Protein 3CJE (pdb70)

Foldseek 3Di:
DQKDKKKWKWWDDDLKIWIWIWCPPHTDTDTDIDDDDPVPDDPVRVVNRLQQRLLVQLSVCQVVLPWQFDGKIKMKMWMKDWDADVPRIDIDTDDIDIDIDGVTPDDPVSVVVSSVRSCVNRPVNVPVVDDDDDWDWDDDPPDTHTD

B-factor: mean 23.08, std 11.66, range [10.76, 71.55]

InterPro domains:
  IPR003718 OsmC/Ohr conserved domain [PF02566] (54-154)
  IPR015946 K homology domain-like, alpha/beta [G3DSA:3.30.300.20] (1-166)
  IPR036102 OsmC/Ohr superfamily [SSF82784] (13-159)

Radius of gyration: 18.3 Å; Cα contacts (8 Å, |Δi|>4): 274; chains: 1; bounding box: 31×54×45 Å

Sequence (147 aa):
RAEVVFTCNGKAVGKRNEELDVAVKPFEEEERFALLATDEGASAPPPLALFIAGLTGCVTQIRAFAKRLKVTVTTDLDVECCRVVWDDWAKKAGPVYETGPKSFEIDIILHSPDPIEEAQQALIEAAKKGCFLEQTLGQANTIRHRLKKVGDTFIDA

Structure (mmCIF, N/CA/C/O backbone):
data_3CJE
#
_entry.id   3CJE
#
_cell.length_a   81.886
_cell.length_b   81.886
_cell.length_c   70.633
_cell.angle_alpha   90.000
_cell.angle_beta   90.000
_cell.angle_gamma   120.000
#
_symmetry.space_group_name_H-M   'P 32 2 1'
#
loop_
_entity.id
_entity.type
_entity.pdbx_description
1 polymer 'OsmC-like protein'
2 non-polymer 'PHOSPHATE ION'
3 non-polymer GLYCEROL
4 water water
#
loop_
_atom_site.group_PDB
_atom_site.id
_atom_site.type_symbol
_atom_site.label_atom_id
_atom_site.label_alt_id
_atom_site.label_comp_id
_atom_site.label_asym_id
_atom_site.label_entity_id
_atom_site.label_seq_id
_atom_site.pdbx_PDB_ins_code
_atom_site.Cartn_x
_atom_site.Cartn_y
_atom_site.Cartn_z
_atom_site.occupancy
_atom_site.B_iso_or_equiv
_atom_site.auth_seq_id
_atom_site.auth_comp_id
_atom_site.auth_asym_id
_atom_site.auth_atom_id
_atom_site.pdbx_PDB_model_num
ATOM 1 N N . ARG A 1 12 ? -9.807 85.857 -4.889 1.00 45.21 11 ARG A N 1
ATOM 2 C CA . ARG A 1 12 ? -9.289 84.901 -3.834 1.00 44.00 11 ARG A CA 1
ATOM 3 C C . ARG A 1 12 ? -7.773 85.051 -3.664 1.00 37.94 11 ARG A C 1
ATOM 4 O O . ARG A 1 12 ? -6.984 84.644 -4.553 1.00 39.71 11 ARG A O 1
ATOM 6 N N . ALA A 1 13 ? -7.354 85.681 -2.565 1.00 27.34 12 ALA A N 1
ATOM 7 C CA . ALA A 1 13 ? -5.925 85.727 -2.281 1.00 17.90 12 ALA A CA 1
ATOM 8 C C . ALA A 1 13 ? -5.592 84.453 -1.554 1.00 16.45 12 ALA A C 1
ATOM 9 O O . ALA A 1 13 ? -6.188 84.174 -0.510 1.00 17.08 12 ALA A O 1
ATOM 11 N N . GLU A 1 14 ? -4.645 83.707 -2.107 1.00 15.20 13 GLU A N 1
ATOM 12 C CA . GLU A 1 14 ? -4.318 82.371 -1.632 1.00 15.61 13 GLU A CA 1
ATOM 13 C C . GLU A 1 14 ? -2.923 82.253 -1.045 1.00 16.74 13 GLU A C 1
ATOM 14 O O . GLU A 1 14 ? -1.959 82.891 -1.505 1.00 15.64 13 GLU A O 1
ATOM 20 N N 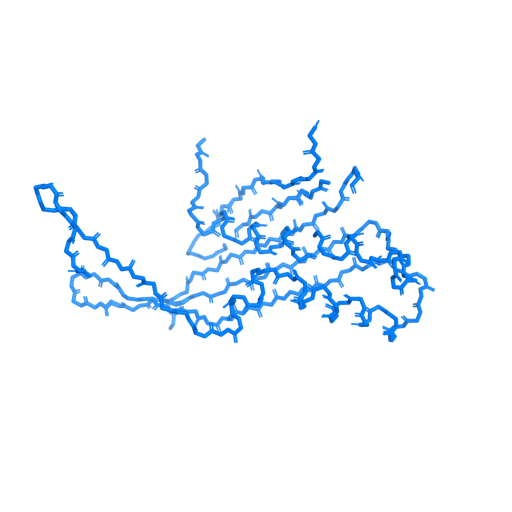. VAL A 1 15 ? -2.814 81.337 -0.089 1.00 14.35 14 VAL A N 1
ATOM 21 C CA . VAL A 1 15 ? -1.554 80.821 0.388 1.00 14.68 14 VAL A CA 1
ATOM 22 C C . VAL A 1 15 ? -1.584 79.333 0.035 1.00 15.12 14 VAL A C 1
ATOM 23 O O . VAL A 1 15 ? -2.569 78.654 0.329 1.00 15.13 14 VAL A O 1
ATOM 27 N N . VAL A 1 16 ? -0.546 78.836 -0.645 1.00 13.19 15 VAL A N 1
ATOM 28 C CA . VAL A 1 16 ? -0.525 77.459 -1.179 1.00 14.74 15 VAL A CA 1
ATOM 29 C C . VAL A 1 16 ? 0.793 76.847 -0.769 1.00 14.46 15 VAL A C 1
ATOM 30 O O . VAL A 1 16 ? 1.840 77.394 -1.047 1.00 15.02 15 VAL A O 1
ATOM 34 N N . PHE A 1 17 ? 0.715 75.704 -0.089 1.00 13.27 16 PHE A N 1
ATOM 35 C CA . PHE A 1 17 ? 1.879 74.885 0.205 1.00 14.82 16 PHE A CA 1
ATOM 36 C C . PHE A 1 17 ? 1.697 73.503 -0.394 1.00 15.58 16 PHE A C 1
ATOM 37 O O . PHE A 1 17 ? 0.585 72.968 -0.468 1.00 15.83 16 PHE A O 1
ATOM 45 N N . THR A 1 18 ? 2.822 72.937 -0.798 1.00 13.93 17 THR A N 1
ATOM 46 C CA . THR A 1 18 ? 2.880 71.544 -1.178 1.00 15.66 17 THR A CA 1
ATOM 47 C C . THR A 1 18 ? 3.945 70.794 -0.383 1.00 15.68 17 THR A C 1
ATOM 48 O O . THR A 1 18 ? 4.876 71.389 0.155 1.00 15.03 17 THR A O 1
ATOM 52 N N . CYS A 1 19 ? 3.819 69.477 -0.369 1.00 15.69 18 CYS A N 1
ATOM 53 C CA . CYS A 1 19 ? 4.819 68.624 0.271 1.00 13.30 18 CYS A CA 1
ATOM 54 C C . CYS A 1 19 ? 4.891 67.349 -0.509 1.00 17.22 18 CYS A C 1
ATOM 55 O O . CYS A 1 19 ? 3.859 66.728 -0.761 1.00 18.46 18 CYS A O 1
ATOM 58 N N . ASN A 1 20 ? 6.096 66.996 -0.921 1.00 16.92 19 ASN A N 1
ATOM 59 C CA . ASN A 1 20 ? 6.350 65.707 -1.518 1.00 15.44 19 ASN A CA 1
ATOM 60 C C . ASN A 1 20 ? 7.166 64.901 -0.536 1.00 14.81 19 ASN A C 1
ATOM 61 O O . ASN A 1 20 ? 8.294 65.251 -0.214 1.00 16.77 19 ASN A O 1
ATOM 66 N N . GLY A 1 21 ? 6.565 63.835 -0.035 1.00 14.84 20 GLY A N 1
ATOM 67 C CA . GLY A 1 21 ? 7.200 62.994 0.961 1.00 13.72 20 GLY A CA 1
ATOM 68 C C . GLY A 1 21 ? 7.670 61.689 0.371 1.00 16.15 20 GLY A C 1
ATOM 69 O O . GLY A 1 21 ? 6.941 61.054 -0.414 1.00 16.72 20 GLY A O 1
ATOM 70 N N . LYS A 1 22 ? 8.865 61.297 0.753 1.00 15.03 21 LYS A N 1
ATOM 71 C CA . LYS A 1 22 ? 9.466 60.052 0.341 1.00 16.10 21 LYS A CA 1
ATOM 72 C C . LYS A 1 22 ? 9.908 59.226 1.534 1.00 15.59 21 LYS A C 1
ATOM 73 O O . LYS A 1 22 ? 10.583 59.739 2.424 1.00 17.99 21 LYS A O 1
ATOM 77 N N . ALA A 1 23 ? 9.500 57.960 1.551 1.00 16.98 22 ALA A N 1
ATOM 78 C CA . ALA A 1 23 ? 9.861 57.038 2.630 1.00 16.82 22 ALA A CA 1
ATOM 79 C C . ALA A 1 23 ? 11.268 56.529 2.448 1.00 18.07 22 ALA A C 1
ATOM 80 O O . ALA A 1 23 ? 11.607 55.998 1.383 1.00 19.11 22 ALA A O 1
ATOM 82 N N . VAL A 1 24 ? 12.067 56.671 3.490 1.00 17.54 23 VAL A N 1
ATOM 83 C CA . VAL A 1 24 ? 13.405 56.106 3.541 1.00 18.75 23 VAL A CA 1
ATOM 84 C C . VAL A 1 24 ? 13.598 55.326 4.856 1.00 20.79 23 VAL A C 1
ATOM 85 O O . VAL A 1 24 ? 12.808 55.413 5.796 1.00 18.55 23 VAL A O 1
ATOM 89 N N . GLY A 1 25 ? 14.672 54.568 4.924 1.00 20.56 24 GLY A N 1
ATOM 90 C CA . GLY A 1 25 ? 15.004 53.906 6.191 1.00 20.75 24 GLY A CA 1
ATOM 91 C C . GLY A 1 25 ? 13.851 53.004 6.630 1.00 18.85 24 GLY A C 1
ATOM 92 O O . GLY A 1 25 ? 13.139 52.412 5.811 1.00 21.44 24 GLY A O 1
ATOM 93 N N . LYS A 1 26 ? 13.644 52.951 7.935 1.00 18.73 25 LYS A N 1
ATOM 94 C CA . LYS A 1 26 ? 12.581 52.120 8.492 1.00 18.75 25 LYS A CA 1
ATOM 95 C C . LYS A 1 26 ? 11.305 52.882 8.737 1.00 16.35 25 LYS A C 1
ATOM 96 O O . LYS A 1 26 ? 10.204 52.364 8.437 1.00 21.69 25 LYS A O 1
ATOM 110 N N . ARG A 1 28 ? 11.583 56.735 8.596 1.00 16.45 27 ARG A N 1
ATOM 111 C CA . ARG A 1 28 ? 11.913 58.118 8.314 1.00 18.06 27 ARG A CA 1
ATOM 112 C C . ARG A 1 28 ? 11.231 58.566 7.040 1.00 15.54 27 ARG A C 1
ATOM 113 O O . ARG A 1 28 ? 11.286 57.897 6.005 1.00 16.46 27 ARG A O 1
ATOM 121 N N . ASN A 1 29 ? 10.653 59.767 7.090 1.00 16.02 28 ASN A N 1
ATOM 122 C CA . ASN A 1 29 ? 10.013 60.352 5.938 1.00 16.26 28 ASN A CA 1
ATOM 123 C C . ASN A 1 29 ? 10.719 61.644 5.588 1.00 15.57 28 ASN A C 1
ATOM 124 O O . ASN A 1 29 ? 10.844 62.517 6.447 1.00 17.68 28 ASN A O 1
ATOM 129 N N A GLU A 1 30 ? 11.168 61.775 4.344 0.50 14.62 29 GLU A N 1
ATOM 130 N N B GLU A 1 30 ? 11.221 61.742 4.352 0.50 15.05 29 GLU A N 1
ATOM 131 C CA A GLU A 1 30 ? 11.851 62.984 3.918 0.50 15.56 29 GLU A CA 1
ATOM 132 C CA B GLU A 1 30 ? 11.840 62.969 3.851 0.50 16.05 29 GLU A CA 1
ATOM 133 C C A GLU A 1 30 ? 10.876 63.855 3.137 0.50 15.24 29 GLU A C 1
ATOM 134 C C B GLU A 1 30 ? 10.738 63.805 3.223 0.50 16.48 29 GLU A C 1
ATOM 135 O O A GLU A 1 30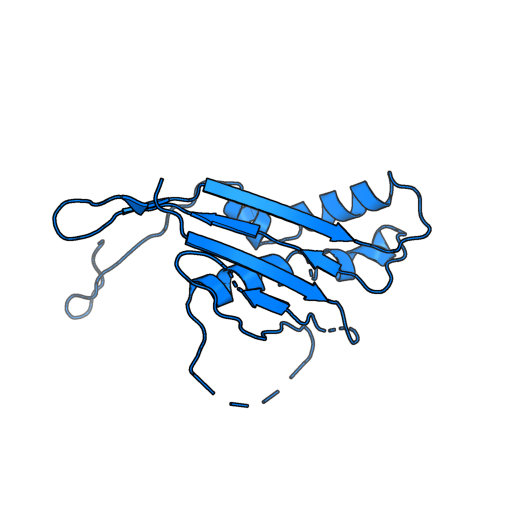 ? 10.386 63.441 2.086 0.50 16.88 29 GLU A O 1
ATOM 136 O O B GLU A 1 30 ? 9.987 63.316 2.373 0.50 17.17 29 GLU A O 1
ATOM 147 N N . LEU A 1 31 ? 10.600 65.041 3.696 1.00 15.75 30 LEU A N 1
ATOM 148 C CA . LEU A 1 31 ? 9.498 65.880 3.331 1.00 15.99 30 LEU A CA 1
ATOM 149 C C . LEU A 1 31 ? 10.015 67.135 2.635 1.00 19.14 30 LEU A C 1
ATOM 150 O O . LEU A 1 31 ? 10.554 68.001 3.287 1.00 21.29 30 LEU A O 1
ATOM 155 N N . ASP A 1 32 ? 9.816 67.204 1.324 1.00 17.47 31 ASP A N 1
ATOM 156 C CA . ASP A 1 32 ? 10.199 68.338 0.505 1.00 16.77 31 ASP A CA 1
ATOM 157 C C . ASP A 1 32 ? 9.009 69.293 0.442 1.00 16.61 31 ASP A C 1
ATOM 158 O O . ASP A 1 32 ? 8.075 69.098 -0.328 1.00 16.41 31 ASP A O 1
ATOM 163 N N . VAL A 1 33 ? 9.038 70.320 1.288 1.00 16.11 32 VAL A N 1
ATOM 164 C CA . VAL A 1 33 ? 7.948 71.293 1.388 1.00 15.15 32 VAL A CA 1
ATOM 165 C C . VAL A 1 33 ? 8.237 72.504 0.547 1.00 16.29 32 VAL A C 1
ATOM 166 O O . VAL A 1 33 ? 9.399 72.960 0.444 1.00 16.28 32 VAL A O 1
ATOM 170 N N . ALA A 1 34 ? 7.219 72.991 -0.150 1.00 15.32 33 ALA A N 1
ATOM 171 C CA . ALA A 1 34 ? 7.345 74.252 -0.853 1.00 15.08 33 ALA A CA 1
ATOM 172 C C . ALA A 1 34 ? 6.186 75.185 -0.537 1.00 16.95 33 ALA A C 1
ATOM 173 O O . ALA A 1 34 ? 5.029 74.749 -0.528 1.00 16.56 33 ALA A O 1
ATOM 191 N N . VAL A 1 36 ? 4.217 77.778 -2.483 1.00 14.53 35 VAL A N 1
ATOM 192 C CA . VAL A 1 36 ? 3.993 78.045 -3.892 1.00 15.15 35 VAL A CA 1
ATOM 193 C C . VAL A 1 36 ? 3.408 79.442 -4.080 1.00 16.32 35 VAL A C 1
ATOM 194 O O . VAL A 1 36 ? 3.828 80.187 -4.979 1.00 18.53 35 VAL A O 1
ATOM 198 N N . LYS A 1 37 ? 2.445 79.804 -3.240 1.00 16.68 36 LYS A N 1
ATOM 199 C CA . LYS A 1 37 ? 1.918 81.162 -3.173 1.00 18.44 36 LYS A CA 1
ATOM 200 C C . LYS A 1 37 ? 1.904 81.582 -1.716 1.00 17.20 36 LYS A C 1
ATOM 201 O O . LYS A 1 37 ? 1.606 80.763 -0.848 1.00 15.36 36 LYS A O 1
ATOM 207 N N . PRO A 1 38 ? 2.152 82.880 -1.428 1.00 15.45 37 PRO A N 1
ATOM 208 C CA . PRO A 1 38 ? 2.336 84.003 -2.382 1.00 16.84 37 PRO A CA 1
ATOM 209 C C . PRO A 1 38 ? 3.652 84.067 -3.177 1.00 15.90 37 PRO A C 1
ATOM 210 O O . PRO A 1 38 ? 3.723 84.758 -4.200 1.00 16.28 37 PRO A O 1
ATOM 214 N N . PHE A 1 39 ? 4.677 83.381 -2.693 1.00 16.78 38 PHE A N 1
ATOM 215 C CA . PHE A 1 39 ? 5.924 83.266 -3.467 1.00 18.26 38 PHE A CA 1
ATOM 216 C C . PHE A 1 39 ? 6.495 81.888 -3.247 1.00 18.36 38 PHE A C 1
ATOM 217 O O . PHE A 1 39 ? 6.006 81.119 -2.415 1.00 17.98 38 PHE A O 1
ATOM 225 N N A GLU A 1 40 ? 7.544 81.546 -3.991 0.50 17.91 39 GLU A N 1
ATOM 226 N N B GLU A 1 40 ? 7.487 81.563 -4.071 0.50 16.62 39 GLU A N 1
ATOM 227 C CA A GLU A 1 40 ? 8.095 80.185 -3.964 0.50 18.64 39 GLU A CA 1
ATOM 228 C CA B GLU A 1 40 ? 8.109 80.260 -4.022 0.50 16.64 39 GLU A CA 1
ATOM 229 C C A GLU A 1 40 ? 9.298 80.047 -3.022 0.50 18.17 39 GLU A C 1
ATOM 230 C C B GLU A 1 40 ? 9.272 80.249 -3.036 0.50 16.50 39 GLU A C 1
ATOM 231 O O A GLU A 1 40 ? 10.316 80.717 -3.226 0.50 17.06 39 GLU A O 1
ATOM 232 O O B GLU A 1 40 ? 10.100 81.170 -2.963 0.50 16.13 39 GLU A O 1
ATOM 243 N N A GLU A 1 41 ? 9.206 79.176 -2.014 0.60 18.17 40 GLU A N 1
ATOM 244 N N B GLU A 1 41 ? 9.331 79.151 -2.280 0.40 15.29 40 GLU A N 1
ATOM 245 C CA A GLU A 1 41 ? 10.353 78.837 -1.192 0.60 20.13 40 GLU A CA 1
ATOM 246 C CA B GLU A 1 41 ? 10.397 78.878 -1.307 0.40 17.77 40 GLU A CA 1
ATOM 247 C C A GLU A 1 41 ? 10.297 77.351 -0.951 0.60 17.85 40 GLU A C 1
ATOM 248 C C B GLU A 1 41 ? 10.302 77.427 -0.776 0.40 17.10 40 GLU A C 1
ATOM 249 O O A GLU A 1 41 ? 9.231 76.761 -1.008 0.60 17.45 40 GLU A O 1
ATOM 250 O O B GLU A 1 41 ? 9.216 76.972 -0.373 0.40 15.48 40 GLU A O 1
ATOM 261 N N . ARG A 1 42 ? 11.449 76.740 -0.717 1.00 17.61 41 ARG A N 1
ATOM 262 C CA . ARG A 1 42 ? 11.521 75.321 -0.426 1.00 19.02 41 ARG A CA 1
ATOM 263 C C . ARG A 1 42 ? 12.206 75.062 0.897 1.00 17.63 41 ARG A C 1
ATOM 264 O O . ARG A 1 42 ? 13.140 75.766 1.267 1.00 17.32 41 ARG A O 1
ATOM 272 N N . PHE A 1 43 ? 11.746 74.036 1.599 1.00 16.74 42 PHE A N 1
ATOM 273 C CA . PHE A 1 43 ? 12.274 73.629 2.892 1.00 19.05 42 PHE A CA 1
ATOM 274 C C . PHE A 1 43 ? 12.401 72.104 2.922 1.00 20.87 42 PHE A C 1
ATOM 275 O O . PHE A 1 43 ? 11.467 71.412 2.555 1.00 23.08 42 PHE A O 1
ATOM 283 N N . ALA A 1 44 ? 13.541 71.585 3.359 1.00 19.56 43 ALA A N 1
ATOM 284 C CA . ALA A 1 44 ? 13.746 70.143 3.467 1.00 20.60 43 ALA A CA 1
ATOM 285 C C . ALA A 1 44 ? 13.500 69.781 4.919 1.00 23.58 43 ALA A C 1
ATOM 286 O O . ALA A 1 44 ? 14.248 70.192 5.806 1.00 24.32 43 ALA A O 1
ATOM 288 N N A LEU A 1 45 ? 12.449 69.016 5.164 0.50 17.23 44 LEU A N 1
ATOM 289 N N B LEU A 1 45 ? 12.373 69.124 5.189 0.50 18.25 44 LEU A N 1
ATOM 290 C CA A LEU A 1 45 ? 12.112 68.598 6.513 0.50 16.90 44 LEU A CA 1
ATOM 291 C CA B LEU A 1 45 ? 12.027 68.653 6.541 0.50 18.68 44 LEU A CA 1
ATOM 292 C C A LEU A 1 45 ? 12.011 67.076 6.571 0.50 17.71 44 LEU A C 1
ATOM 293 C C B LEU A 1 45 ? 12.050 67.111 6.589 0.50 18.56 44 LEU A C 1
ATOM 294 O O A LEU A 1 45 ? 12.158 66.387 5.549 0.50 17.13 44 LEU A O 1
ATOM 295 O O B LEU A 1 45 ? 12.316 66.447 5.578 0.50 17.49 44 LEU A O 1
ATOM 304 N N . ALA A 1 46 ? 11.783 66.558 7.770 1.00 18.10 45 ALA A N 1
ATOM 305 C CA . ALA A 1 46 ? 11.739 65.118 7.945 1.00 17.34 45 ALA A CA 1
ATOM 306 C C . ALA A 1 46 ? 11.005 64.791 9.225 1.00 18.43 45 ALA A C 1
ATOM 307 O O . ALA A 1 46 ? 10.935 65.607 10.141 1.00 20.32 45 ALA A O 1
ATOM 309 N N . THR A 1 47 ? 10.449 63.604 9.258 1.00 15.91 46 THR A N 1
ATOM 310 C CA . THR A 1 47 ? 9.908 63.025 10.506 1.00 17.60 46 THR A CA 1
ATOM 311 C C . THR A 1 47 ? 10.474 61.621 10.667 1.00 18.97 46 THR A C 1
ATOM 312 O O . THR A 1 47 ? 10.936 60.998 9.701 1.00 17.37 46 THR A O 1
ATOM 316 N N . ASP A 1 48 ? 10.426 61.111 11.891 1.00 18.87 47 ASP A N 1
ATOM 317 C CA . ASP A 1 48 ? 10.890 59.753 12.162 1.00 19.87 47 ASP A CA 1
ATOM 318 C C . ASP A 1 48 ? 10.225 59.268 13.439 1.00 24.48 47 ASP A C 1
ATOM 319 O O . ASP A 1 48 ? 9.669 60.072 14.185 1.00 21.92 47 ASP A O 1
ATOM 324 N N . GLU A 1 49 ? 10.291 57.958 13.629 1.00 31.36 48 GLU A N 1
ATOM 325 C CA . GLU A 1 49 ? 9.848 57.250 14.829 1.00 40.95 48 GLU A CA 1
ATOM 326 C C . GLU A 1 49 ? 10.894 56.181 15.194 1.00 44.14 48 GLU A C 1
ATOM 327 O O . GLU A 1 49 ? 11.443 55.503 14.306 1.00 42.43 48 GLU A O 1
ATOM 333 N N . GLY A 1 50 ? 11.112 56.023 16.503 1.00 49.58 49 GLY A N 1
ATOM 334 C CA . GLY A 1 50 ? 12.200 55.192 17.095 1.00 53.14 49 GLY A CA 1
ATOM 335 C C . GLY A 1 50 ? 12.879 55.976 18.238 1.00 57.42 49 GLY A C 1
ATOM 336 O O . GLY A 1 50 ? 12.545 57.152 18.498 1.00 59.30 49 GLY A O 1
ATOM 337 N N . ALA A 1 51 ? 13.825 55.347 18.930 1.00 60.26 50 ALA A N 1
ATOM 338 C CA . ALA A 1 51 ? 14.668 56.074 19.901 1.00 59.99 50 ALA A CA 1
ATOM 339 C C . ALA A 1 51 ? 15.703 55.152 20.539 1.00 62.86 50 ALA A C 1
ATOM 340 O O . ALA A 1 51 ? 16.841 55.056 20.063 1.00 65.39 50 ALA A O 1
ATOM 342 N N . SER A 1 58 ? 18.147 79.190 8.460 1.00 44.85 57 SER A N 1
ATOM 343 C CA . SER A 1 58 ? 16.926 79.857 8.959 1.00 45.07 57 SER A CA 1
ATOM 344 C C . SER A 1 58 ? 15.732 78.890 9.080 1.00 39.38 57 SER A C 1
ATOM 345 O O . SER A 1 58 ? 15.490 78.060 8.193 1.00 39.00 57 SER A O 1
ATOM 348 N N . ALA A 1 59 ? 14.977 79.025 10.169 1.00 32.06 58 ALA A N 1
ATOM 349 C CA . ALA A 1 59 ? 13.893 78.067 10.483 1.00 26.16 58 ALA A CA 1
ATOM 350 C C . ALA A 1 59 ? 12.737 78.234 9.497 1.00 22.57 58 ALA A C 1
ATOM 351 O O . ALA A 1 59 ? 12.541 79.303 8.961 1.00 24.59 58 ALA A O 1
ATOM 353 N N . PRO A 1 60 ? 11.961 77.169 9.254 1.00 18.88 59 PRO A N 1
ATOM 354 C CA . PRO A 1 60 ? 10.874 77.312 8.277 1.00 19.53 59 PRO A CA 1
ATOM 355 C C . PRO A 1 60 ? 9.677 78.048 8.854 1.00 19.11 59 PRO A C 1
ATOM 356 O O . PRO A 1 60 ? 9.592 78.211 10.088 1.00 19.17 59 PRO A O 1
ATOM 360 N N . PRO A 1 61 ? 8.746 78.488 7.996 1.00 18.03 60 PRO A N 1
ATOM 361 C CA . PRO A 1 61 ? 7.543 79.096 8.526 1.00 17.31 60 PRO A CA 1
ATOM 362 C C . PRO A 1 61 ? 6.592 78.069 9.120 1.00 15.60 60 PRO A C 1
ATOM 363 O O . PRO A 1 61 ? 6.657 76.873 8.815 1.00 15.23 60 PRO A O 1
ATOM 367 N N . PRO A 1 62 ? 5.706 78.546 10.003 1.00 15.04 61 PRO A N 1
ATOM 368 C CA . PRO A 1 62 ? 4.793 77.617 10.667 1.00 16.78 61 PRO A CA 1
ATOM 369 C C . PRO A 1 62 ? 3.980 76.716 9.734 1.00 15.14 61 PRO A C 1
ATOM 370 O O . PRO A 1 62 ? 3.772 75.532 10.022 1.00 15.29 61 PRO A O 1
ATOM 374 N N . LEU A 1 63 ? 3.502 77.227 8.595 1.00 15.01 62 LEU A N 1
ATOM 375 C CA . LEU A 1 63 ? 2.657 76.382 7.732 1.00 14.81 62 LEU A CA 1
ATOM 376 C C . LEU A 1 63 ? 3.502 75.258 7.101 1.00 15.09 62 LEU A C 1
ATOM 377 O O . LEU A 1 63 ? 2.941 74.214 6.692 1.00 14.54 62 LEU A O 1
ATOM 382 N N . ALA A 1 64 ? 4.815 75.483 6.953 1.00 14.82 63 ALA A N 1
ATOM 383 C CA . ALA A 1 64 ? 5.705 74.403 6.442 1.00 14.34 63 ALA A CA 1
ATOM 384 C C . ALA A 1 64 ? 5.747 73.256 7.440 1.00 14.17 63 ALA A C 1
ATOM 385 O O . ALA A 1 64 ? 5.700 72.089 7.064 1.00 14.67 63 ALA A O 1
ATOM 387 N N . LEU A 1 65 ? 5.880 73.589 8.729 1.00 14.69 64 LEU A N 1
ATOM 388 C CA . LEU A 1 65 ? 5.847 72.533 9.756 1.00 14.26 64 LEU A CA 1
ATOM 389 C C . LEU A 1 65 ? 4.493 71.818 9.729 1.00 14.11 64 LEU A C 1
ATOM 390 O O . LEU A 1 65 ? 4.438 70.594 9.861 1.00 15.90 64 LEU A O 1
ATOM 395 N N . PHE A 1 66 ? 3.378 72.560 9.602 1.00 14.38 65 PHE A N 1
ATOM 396 C CA . PHE A 1 66 ? 2.048 71.944 9.545 1.00 14.71 65 PHE A CA 1
ATOM 397 C C . PHE A 1 66 ? 1.932 70.930 8.396 1.00 15.26 65 PHE A C 1
ATOM 398 O O . PHE A 1 66 ? 1.517 69.796 8.592 1.00 14.92 65 PHE A O 1
ATOM 406 N N . ILE A 1 67 ? 2.255 71.351 7.169 1.00 14.84 66 ILE A N 1
ATOM 407 C CA . ILE A 1 67 ? 2.055 70.464 6.012 1.00 14.15 66 ILE A CA 1
ATOM 408 C C . ILE A 1 67 ? 2.996 69.252 6.065 1.00 13.96 66 ILE A C 1
ATOM 409 O O . ILE A 1 67 ? 2.613 68.152 5.693 1.00 15.59 66 ILE A O 1
ATOM 414 N N . ALA A 1 68 ? 4.224 69.460 6.564 1.00 14.32 67 ALA A N 1
ATOM 415 C CA . ALA A 1 68 ? 5.169 68.354 6.787 1.00 14.75 67 ALA A CA 1
ATOM 416 C C . ALA A 1 68 ? 4.593 67.370 7.818 1.00 16.31 67 ALA A C 1
ATOM 417 O O . ALA A 1 68 ? 4.657 66.166 7.629 1.00 16.45 67 ALA A O 1
ATOM 419 N N . GLY A 1 69 ? 4.030 67.888 8.896 1.00 15.99 68 GLY A N 1
ATOM 420 C CA . GLY A 1 69 ? 3.386 67.064 9.912 1.00 16.28 68 GLY A CA 1
ATOM 421 C C . GLY A 1 69 ? 2.267 66.231 9.356 1.00 14.69 68 GLY A C 1
ATOM 422 O O . GLY A 1 69 ? 2.154 65.044 9.608 1.00 15.67 68 GLY A O 1
ATOM 423 N N . LEU A 1 70 ? 1.399 66.862 8.568 1.00 15.80 69 LEU A N 1
ATOM 424 C CA . LEU A 1 70 ? 0.249 66.153 7.983 1.00 15.05 69 LEU A CA 1
ATOM 425 C C . LEU A 1 70 ? 0.736 65.061 7.058 1.00 15.72 69 LEU A C 1
ATOM 426 O O . LEU A 1 70 ? 0.297 63.936 7.163 1.00 14.61 69 LEU A O 1
ATOM 431 N N . THR A 1 71 ? 1.684 65.393 6.172 1.00 15.98 70 THR A N 1
ATOM 432 C CA . THR A 1 71 ? 2.199 64.424 5.187 1.00 15.21 70 THR A CA 1
ATOM 433 C C . THR A 1 71 ? 2.894 63.267 5.918 1.00 14.18 70 THR A C 1
ATOM 434 O O . THR A 1 71 ? 2.677 62.084 5.602 1.00 16.11 70 THR A O 1
ATOM 438 N N . GLY A 1 72 ? 3.733 63.596 6.895 1.00 14.99 71 GLY A N 1
ATOM 439 C CA . GLY A 1 72 ? 4.448 62.607 7.684 1.00 16.59 71 GLY A CA 1
ATOM 440 C C . GLY A 1 72 ? 3.525 61.707 8.487 1.00 17.12 71 GLY A C 1
ATOM 441 O O . GLY A 1 72 ? 3.781 60.521 8.612 1.00 16.33 71 GLY A O 1
ATOM 442 N N . CYS A 1 73 ? 2.443 62.278 9.001 1.00 16.63 72 CYS A N 1
ATOM 443 C CA . CYS A 1 73 ? 1.449 61.512 9.800 1.00 17.24 72 CYS A CA 1
ATOM 444 C C . CYS A 1 73 ? 0.787 60.447 8.906 1.00 16.18 72 CYS A C 1
ATOM 445 O O . CYS A 1 73 ? 0.759 59.256 9.233 1.00 17.39 72 CYS A O 1
ATOM 448 N N . VAL A 1 74 ? 0.337 60.863 7.729 1.00 16.11 73 VAL A N 1
ATOM 449 C CA . VAL A 1 74 ? -0.297 59.961 6.769 1.00 15.88 73 VAL A CA 1
ATOM 450 C C . VAL A 1 74 ? 0.663 58.848 6.383 1.00 14.72 73 VAL A C 1
ATOM 451 O O . VAL A 1 74 ? 0.341 57.662 6.412 1.00 16.41 73 VAL A O 1
ATOM 463 N N . THR A 1 76 ? 3.350 57.763 7.962 1.00 14.75 75 THR A N 1
ATOM 464 C CA . THR A 1 76 ? 3.630 56.904 9.090 1.00 15.65 75 THR A CA 1
ATOM 465 C C . THR A 1 76 ? 2.552 55.833 9.257 1.00 14.64 75 THR A C 1
ATOM 466 O O . THR A 1 76 ? 2.865 54.657 9.461 1.00 17.23 75 THR A O 1
ATOM 470 N N . GLN A 1 77 ? 1.275 56.211 9.143 1.00 15.62 76 GLN A N 1
ATOM 471 C CA . GLN A 1 77 ? 0.198 55.227 9.309 1.00 15.05 76 GLN A CA 1
ATOM 472 C C . GLN A 1 77 ? 0.210 54.196 8.175 1.00 13.79 76 GLN A C 1
ATOM 473 O O . GLN A 1 77 ? -0.011 53.008 8.402 1.00 15.55 76 GLN A O 1
ATOM 479 N N . ILE A 1 78 ? 0.430 54.651 6.931 1.00 14.61 77 ILE A N 1
ATOM 480 C CA . ILE A 1 78 ? 0.565 53.725 5.811 1.00 15.34 77 ILE A CA 1
ATOM 481 C C . ILE A 1 78 ? 1.646 52.685 6.077 1.00 15.25 77 ILE A C 1
ATOM 482 O O . ILE A 1 78 ? 1.446 51.465 5.921 1.00 16.01 77 ILE A O 1
ATOM 487 N N . ARG A 1 79 ? 2.813 53.159 6.514 1.00 15.24 78 ARG A N 1
ATOM 488 C CA . ARG A 1 79 ? 3.941 52.287 6.779 1.00 15.83 78 ARG A CA 1
ATOM 489 C C . ARG A 1 79 ? 3.709 51.362 7.967 1.00 17.72 78 ARG A C 1
ATOM 490 O O . ARG A 1 79 ? 4.087 50.195 7.897 1.00 18.47 78 ARG A O 1
ATOM 498 N N . ALA A 1 80 ? 3.066 51.863 9.015 1.00 15.53 79 ALA A N 1
ATOM 499 C CA . ALA A 1 80 ? 2.770 51.081 10.215 1.00 15.12 79 ALA A CA 1
ATOM 500 C C . ALA A 1 80 ? 1.716 50.000 9.952 1.00 17.01 79 ALA A C 1
ATOM 501 O O . ALA A 1 80 ? 1.749 48.929 10.547 1.00 15.88 79 ALA A O 1
ATOM 503 N N . PHE A 1 81 ? 0.776 50.283 9.069 1.00 13.32 80 PHE A N 1
ATOM 504 C CA . PHE A 1 81 ? -0.372 49.383 8.877 1.00 13.83 80 PHE A CA 1
ATOM 505 C C . PHE A 1 81 ? -0.216 48.428 7.680 1.00 13.73 80 PHE A C 1
ATOM 506 O O . PHE A 1 81 ? -0.952 47.450 7.586 1.00 15.30 80 PHE A O 1
ATOM 514 N N . ALA A 1 82 ? 0.727 48.695 6.786 1.00 15.22 81 ALA A N 1
ATOM 515 C CA . ALA A 1 82 ? 0.770 47.953 5.509 1.00 15.60 81 ALA A CA 1
ATOM 516 C C . ALA A 1 82 ? 0.837 46.456 5.680 1.00 16.12 81 ALA A C 1
ATOM 517 O O . ALA A 1 82 ? 0.005 45.697 5.164 1.00 16.68 81 ALA A O 1
ATOM 519 N N . LYS A 1 83 ? 1.809 45.965 6.427 1.00 16.20 82 LYS A N 1
ATOM 520 C CA . LYS A 1 83 ? 1.931 44.512 6.557 1.00 18.36 82 LYS A CA 1
ATOM 521 C C . LYS A 1 83 ? 0.746 43.887 7.295 1.00 16.35 82 LYS A C 1
ATOM 522 O O . LYS A 1 83 ? 0.266 42.807 6.903 1.00 17.49 82 LYS A O 1
ATOM 528 N N . ARG A 1 84 ? 0.282 44.565 8.334 1.00 16.76 83 ARG A N 1
ATOM 529 C CA . ARG A 1 84 ? -0.885 44.113 9.085 1.00 17.68 83 ARG A CA 1
ATOM 530 C C . ARG A 1 84 ? -2.095 43.913 8.172 1.00 18.51 83 ARG A C 1
ATOM 531 O O . ARG A 1 84 ? -2.893 43.018 8.367 1.00 18.78 83 ARG A O 1
ATOM 539 N N . LEU A 1 85 ? -2.230 44.783 7.177 1.00 16.65 84 LEU A N 1
ATOM 540 C CA . LEU A 1 85 ? -3.348 44.727 6.217 1.00 15.78 84 LEU A CA 1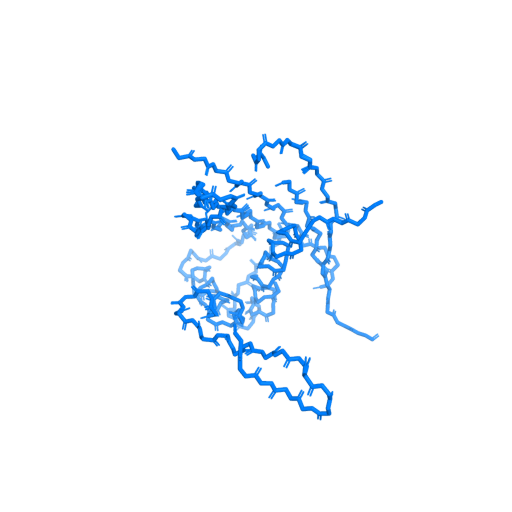
ATOM 541 C C . LEU A 1 85 ? -2.977 44.039 4.870 1.00 17.21 84 LEU A C 1
ATOM 542 O O . LEU A 1 85 ? -3.713 44.149 3.863 1.00 17.97 84 LEU A O 1
ATOM 547 N N . LYS A 1 86 ? -1.853 43.323 4.878 1.00 16.28 85 LYS A N 1
ATOM 548 C CA . LYS A 1 86 ? -1.430 42.442 3.802 1.00 18.17 85 LYS A CA 1
ATOM 549 C C . LYS A 1 86 ? -1.089 43.166 2.509 1.00 20.06 85 LYS A C 1
ATOM 550 O O . LYS A 1 86 ? -1.253 42.608 1.409 1.00 20.28 85 LYS A O 1
ATOM 556 N N . VAL A 1 87 ? -0.573 44.386 2.627 1.00 15.60 86 VAL A N 1
ATOM 557 C CA . VAL A 1 87 ? -0.170 45.172 1.482 1.00 14.94 86 VAL A CA 1
ATOM 558 C C . VAL A 1 87 ? 1.339 45.371 1.492 1.00 17.94 86 VAL A C 1
ATOM 559 O O . VAL A 1 87 ? 1.913 45.7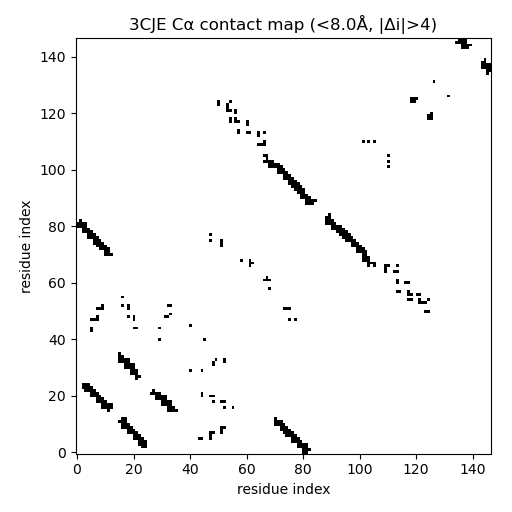82 2.501 1.00 18.48 86 VAL A O 1
ATOM 563 N N . THR A 1 88 ? 1.966 45.066 0.364 1.00 14.22 87 THR A N 1
ATOM 564 C CA . THR A 1 88 ? 3.368 45.392 0.124 1.00 13.77 87 THR A CA 1
ATOM 565 C C . THR A 1 88 ? 3.463 46.762 -0.510 1.00 16.92 87 THR A C 1
ATOM 566 O O . THR A 1 88 ? 2.849 47.045 -1.552 1.00 16.15 87 THR A O 1
ATOM 570 N N . VAL A 1 89 ? 4.234 47.623 0.134 1.00 17.20 88 VAL A N 1
ATOM 571 C CA . VAL A 1 89 ? 4.471 49.020 -0.304 1.00 16.63 88 VAL A CA 1
ATOM 572 C C . VAL A 1 89 ? 5.955 49.181 -0.533 1.00 19.19 88 VAL A C 1
ATOM 573 O O . VAL A 1 89 ? 6.755 48.742 0.294 1.00 20.01 88 VAL A O 1
ATOM 577 N N A THR A 1 90 ? 6.328 49.802 -1.650 0.50 18.67 89 THR A N 1
ATOM 578 N N B THR A 1 90 ? 6.345 49.771 -1.657 0.50 19.85 89 THR A N 1
ATOM 579 C CA A THR A 1 90 ? 7.740 50.033 -1.986 0.50 18.22 89 THR A CA 1
ATOM 580 C CA B THR A 1 90 ? 7.764 50.055 -1.887 0.50 20.93 89 THR A CA 1
ATOM 581 C C A THR A 1 90 ? 7.910 51.504 -2.356 0.50 18.35 89 THR A C 1
ATOM 582 C C B THR A 1 90 ? 7.937 51.483 -2.371 0.50 19.73 89 THR A C 1
ATOM 583 O O A THR A 1 90 ? 7.078 52.053 -3.060 0.50 17.20 89 THR A O 1
ATOM 584 O O B THR A 1 90 ? 7.151 51.973 -3.169 0.50 18.34 89 THR A O 1
ATOM 591 N N . ASP A 1 91 ? 8.961 52.149 -1.854 1.00 18.75 90 ASP A N 1
ATOM 592 C CA . ASP A 1 91 ? 9.288 53.510 -2.279 1.00 20.54 90 ASP A CA 1
ATOM 593 C C . ASP A 1 91 ? 8.059 54.436 -2.186 1.00 17.32 90 ASP A C 1
ATOM 594 O O . ASP A 1 91 ? 7.704 55.171 -3.133 1.00 20.53 90 ASP A O 1
ATOM 599 N N . LEU A 1 92 ? 7.400 54.362 -1.049 1.00 16.80 91 LEU A N 1
ATOM 600 C CA . LEU A 1 92 ? 6.226 55.173 -0.803 1.00 14.70 91 LEU A CA 1
ATOM 601 C C . LEU A 1 92 ? 6.497 56.652 -1.096 1.00 15.19 91 LEU A C 1
ATOM 602 O O . LEU A 1 92 ? 7.519 57.211 -0.646 1.00 17.28 91 LEU A O 1
ATOM 607 N N . ASP A 1 93 ? 5.581 57.266 -1.834 1.00 15.22 92 ASP A N 1
ATOM 608 C CA . ASP A 1 93 ? 5.608 58.704 -2.088 1.00 14.57 92 ASP A CA 1
ATOM 609 C C . ASP A 1 93 ? 4.206 59.248 -1.862 1.00 17.87 92 ASP A C 1
ATOM 610 O O . ASP A 1 93 ? 3.220 58.678 -2.348 1.00 17.45 92 ASP A O 1
ATOM 615 N N . VAL A 1 94 ? 4.130 60.335 -1.093 1.00 16.03 93 VAL A N 1
ATOM 616 C CA . VAL A 1 94 ? 2.884 61.018 -0.806 1.00 15.06 93 VAL A CA 1
ATOM 617 C C . VAL A 1 94 ? 3.028 62.476 -1.135 1.00 20.80 93 VAL A C 1
ATOM 618 O O . VAL A 1 94 ? 3.981 63.112 -0.667 1.00 19.53 93 VAL A O 1
ATOM 622 N N . GLU A 1 95 ? 2.097 62.994 -1.931 1.00 15.89 94 GLU A N 1
ATOM 623 C CA . GLU A 1 95 ? 2.116 64.400 -2.371 1.00 19.79 94 GLU A CA 1
ATOM 624 C C . GLU A 1 95 ? 0.906 65.076 -1.742 1.00 20.84 94 GLU A C 1
ATOM 625 O O . GLU A 1 95 ? -0.211 64.587 -1.857 1.00 21.83 94 GLU A O 1
ATOM 631 N N A CYS A 1 96 ? 1.115 66.197 -1.069 0.70 15.34 95 CYS A N 1
ATOM 632 N N B CYS A 1 96 ? 1.148 66.169 -1.028 0.30 19.09 95 CYS A N 1
ATOM 633 C CA A CYS A 1 96 ? 0.045 66.905 -0.367 0.70 13.31 95 CYS A CA 1
ATOM 634 C CA B CYS A 1 96 ? 0.087 66.943 -0.397 0.30 18.68 95 CYS A CA 1
ATOM 635 C C A CYS A 1 96 ? 0.051 68.373 -0.809 0.70 15.17 95 CYS A C 1
ATOM 636 C C B CYS A 1 96 ? 0.057 68.349 -1.000 0.30 17.18 95 CYS A C 1
ATOM 637 O O A CYS A 1 96 ? 1.130 68.994 -0.909 0.70 15.58 95 CYS A O 1
ATOM 638 O O B CYS A 1 96 ? 1.090 68.896 -1.421 0.30 15.87 95 CYS A O 1
ATOM 643 N N . ARG A 1 97 ? -1.140 68.911 -1.084 1.00 14.71 96 ARG A N 1
ATOM 644 C CA . ARG A 1 97 ? -1.306 70.307 -1.448 1.00 14.60 96 ARG A CA 1
ATOM 645 C C . ARG A 1 97 ? -2.392 70.889 -0.583 1.00 15.29 96 ARG A C 1
ATOM 646 O O . ARG A 1 97 ? -3.497 70.316 -0.467 1.00 14.77 96 ARG A O 1
ATOM 654 N N . VAL A 1 98 ? -2.082 71.987 0.088 1.00 13.10 97 VAL A N 1
ATOM 655 C CA . VAL A 1 98 ? -3.040 72.668 0.937 1.00 14.06 97 VAL A CA 1
ATOM 656 C C . VAL A 1 98 ? -3.145 74.137 0.487 1.00 15.08 97 VAL A C 1
ATOM 657 O O . VAL A 1 98 ? -2.134 74.796 0.261 1.00 14.27 97 VAL A O 1
ATOM 661 N N . VAL A 1 99 ? -4.369 74.626 0.374 1.00 13.69 98 VAL A N 1
ATOM 662 C CA . VAL A 1 99 ? -4.684 75.975 -0.050 1.00 13.43 98 VAL A CA 1
ATOM 663 C C . VAL A 1 99 ? -5.515 76.636 1.045 1.00 15.26 98 VAL A C 1
ATOM 664 O O . VAL A 1 99 ? -6.513 76.082 1.502 1.00 13.94 98 VAL A O 1
ATOM 668 N N . TRP A 1 100 ? -5.090 77.839 1.435 1.00 13.92 99 TRP A N 1
ATOM 669 C CA . TRP A 1 100 ? -5.839 78.714 2.303 1.00 12.91 99 TRP A CA 1
ATOM 670 C C . TRP A 1 100 ? -6.106 80.025 1.588 1.00 14.97 99 TRP A C 1
ATOM 671 O O . TRP A 1 100 ? -5.459 80.345 0.611 1.00 15.90 99 TRP A O 1
ATOM 682 N N A ASP A 1 101 ? -7.004 80.816 2.140 0.50 15.51 100 ASP A N 1
ATOM 683 N N B ASP A 1 101 ? -7.105 80.761 2.081 0.50 16.74 100 ASP A N 1
ATOM 684 C CA A ASP A 1 101 ? -7.167 82.162 1.629 0.50 15.82 100 ASP A CA 1
ATOM 685 C CA B ASP A 1 101 ? -7.400 82.129 1.620 0.50 17.90 100 ASP A CA 1
ATOM 686 C C A ASP A 1 101 ? -7.316 83.160 2.743 0.50 14.69 100 ASP A C 1
ATOM 687 C C B ASP A 1 101 ? -7.216 83.132 2.762 0.50 16.94 100 ASP A C 1
ATOM 688 O O A ASP A 1 101 ? -7.635 82.815 3.888 0.50 12.79 100 ASP A O 1
ATOM 689 O O B ASP A 1 101 ? -7.183 82.742 3.951 0.50 16.15 100 ASP A O 1
ATOM 698 N N . TRP A 1 102 ? -7.036 84.407 2.390 1.00 14.86 101 TRP A N 1
ATOM 699 C CA . TRP A 1 102 ? -7.171 85.508 3.324 1.00 13.78 101 TRP A CA 1
ATOM 700 C C . TRP A 1 102 ? -8.021 86.626 2.748 1.00 14.39 101 TRP A C 1
ATOM 701 O O . TRP A 1 102 ? -8.167 86.757 1.514 1.00 12.79 101 TRP A O 1
ATOM 712 N N . ALA A 1 103 ? -8.516 87.476 3.645 1.00 16.33 102 ALA A N 1
ATOM 713 C CA . ALA A 1 103 ? -9.225 88.682 3.278 1.00 17.17 102 ALA A CA 1
ATOM 714 C C . ALA A 1 103 ? -8.903 89.763 4.299 1.00 15.40 102 ALA A C 1
ATOM 715 O O . ALA A 1 103 ? -8.717 89.492 5.478 1.00 15.26 102 ALA A O 1
ATOM 717 N N A LYS A 1 104 ? -8.884 91.005 3.817 0.50 16.77 103 LYS A N 1
ATOM 718 N N B LYS A 1 104 ? -8.759 91.008 3.850 0.50 17.44 103 LYS A N 1
ATOM 719 C CA A LYS A 1 104 ? -8.678 92.172 4.667 0.50 16.13 103 LYS A CA 1
ATOM 720 C CA B LYS A 1 104 ? -8.446 92.076 4.805 0.50 17.78 103 LYS A CA 1
ATOM 721 C C A LYS A 1 104 ? -9.785 92.220 5.708 0.50 16.49 103 LYS A C 1
ATOM 722 C C B LYS A 1 104 ? -9.687 92.304 5.661 0.50 17.14 103 LYS A C 1
ATOM 723 O O A LYS A 1 104 ? -10.933 91.868 5.414 0.50 19.09 103 LYS A O 1
ATOM 724 O O B LYS A 1 104 ? -10.810 92.154 5.185 0.50 19.24 103 LYS A O 1
ATOM 735 N N . ALA A 1 105 ? -9.439 92.635 6.928 1.00 16.85 104 ALA A N 1
ATOM 736 C CA . ALA A 1 105 ? -10.436 92.828 7.982 1.00 20.77 104 ALA A CA 1
ATOM 737 C C . ALA A 1 105 ? -9.991 94.055 8.747 1.00 20.22 104 ALA A C 1
ATOM 738 O O . ALA A 1 105 ? -9.254 93.943 9.729 1.00 20.10 104 ALA A O 1
ATOM 740 N N . GLY A 1 106 ? -10.362 95.229 8.242 1.00 23.49 105 GLY A N 1
ATOM 741 C CA . GLY A 1 106 ? -9.905 96.478 8.833 1.00 22.88 105 GLY A CA 1
ATOM 742 C C . GLY A 1 106 ? -8.401 96.587 8.752 1.00 20.73 105 GLY A C 1
ATOM 743 O O . GLY A 1 106 ? -7.828 96.486 7.670 1.00 22.42 105 GLY A O 1
ATOM 744 N N . PRO A 1 107 ? -7.723 96.745 9.917 1.00 17.33 106 PRO A N 1
ATOM 745 C CA . PRO A 1 107 ? -6.263 96.910 9.873 1.00 17.83 106 PRO A CA 1
ATOM 746 C C . PRO A 1 107 ? -5.453 95.614 9.734 1.00 16.19 106 PRO A C 1
ATOM 747 O O . PRO A 1 107 ? -4.222 95.661 9.589 1.00 15.93 106 PRO A O 1
ATOM 751 N N . VAL A 1 108 ? -6.125 94.463 9.798 1.00 14.26 107 VAL A N 1
ATOM 752 C CA . VAL A 1 108 ? -5.449 93.182 9.749 1.00 14.33 107 VAL A CA 1
ATOM 753 C C . VAL A 1 108 ? -6.158 92.286 8.715 1.00 14.39 107 VAL A C 1
ATOM 754 O O . VAL A 1 108 ? -6.899 92.800 7.842 1.00 15.91 107 VAL A O 1
ATOM 758 N N . TYR A 1 109 ? -5.906 90.981 8.761 1.00 13.04 108 TYR A N 1
ATOM 759 C CA . TYR A 1 109 ? -6.565 90.037 7.853 1.00 12.73 108 TYR A CA 1
ATOM 760 C C . TYR A 1 109 ? -7.150 88.881 8.629 1.00 14.03 108 TYR A C 1
ATOM 761 O O . TYR A 1 109 ? -6.744 88.606 9.750 1.00 14.01 108 TYR A O 1
ATOM 770 N N . GLU A 1 110 ? -8.088 88.208 8.003 1.00 14.78 109 GLU A N 1
ATOM 771 C CA . GLU A 1 110 ? -8.664 86.965 8.498 1.00 15.86 109 GLU A CA 1
ATOM 772 C C . GLU A 1 110 ? -8.487 85.874 7.444 1.00 16.69 109 GLU A C 1
ATOM 773 O O . GLU A 1 110 ? -8.330 86.148 6.247 1.00 15.48 109 GLU A O 1
ATOM 779 N N . THR A 1 111 ? -8.446 84.630 7.892 1.00 13.98 110 THR A N 1
ATOM 780 C CA . THR A 1 111 ? -8.033 83.537 7.029 1.00 13.56 110 THR A CA 1
ATOM 781 C C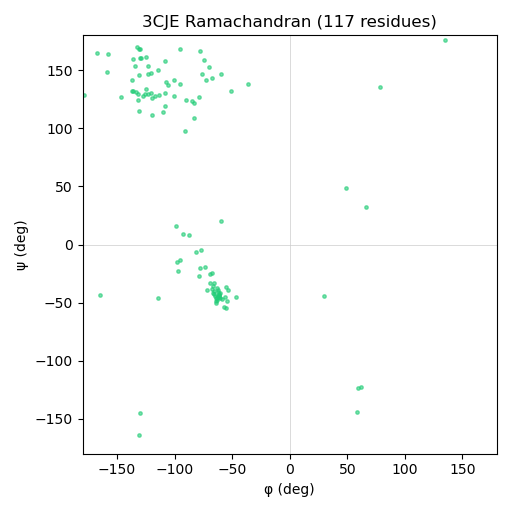 . THR A 1 111 ? -9.031 82.391 7.114 1.00 14.16 110 THR A C 1
ATOM 782 O O . THR A 1 111 ? -9.912 82.327 8.019 1.00 14.53 110 THR A O 1
ATOM 786 N N . GLY A 1 112 ? -8.883 81.446 6.181 1.00 16.01 111 GLY A N 1
ATOM 787 C CA . GLY A 1 112 ? -9.565 80.177 6.297 1.00 17.62 111 GLY A CA 1
ATOM 788 C C . GLY A 1 112 ? -9.017 79.170 5.319 1.00 16.97 111 GLY A C 1
ATOM 789 O O . GLY A 1 112 ? -8.318 79.553 4.357 1.00 15.41 111 GLY A O 1
ATOM 790 N N . PRO A 1 113 ? -9.340 77.884 5.537 1.00 14.36 112 PRO A N 1
ATOM 791 C CA . PRO A 1 113 ? -8.923 76.838 4.650 1.00 13.53 112 PRO A CA 1
ATOM 792 C C . PRO A 1 113 ? -9.751 76.825 3.381 1.00 14.38 112 PRO A C 1
ATOM 793 O O . PRO A 1 113 ? -10.943 77.139 3.433 1.00 16.26 112 PRO A O 1
ATOM 797 N N . LYS A 1 114 ? -9.139 76.454 2.260 1.00 14.84 113 LYS A N 1
ATOM 798 C CA . LYS A 1 114 ? -9.832 76.292 0.989 1.00 18.26 113 LYS A CA 1
ATOM 799 C C . LYS A 1 114 ? -9.847 74.853 0.481 1.00 18.72 113 LYS A C 1
ATOM 800 O O . LYS A 1 114 ? -10.913 74.355 0.056 1.00 17.78 113 LYS A O 1
ATOM 806 N N . SER A 1 115 ? -8.703 74.173 0.521 1.00 14.93 114 SER A N 1
ATOM 807 C CA . SER A 1 115 ? -8.646 72.802 -0.022 1.00 16.63 114 SER A CA 1
ATOM 808 C C . SER A 1 115 ? -7.492 72.002 0.534 1.00 16.84 114 SER A C 1
ATOM 809 O O . SER A 1 115 ? -6.441 72.546 0.850 1.00 15.31 114 SER A O 1
ATOM 812 N N . PHE A 1 116 ? -7.725 70.704 0.631 1.00 14.98 115 PHE A N 1
ATOM 813 C CA . PHE A 1 116 ? -6.727 69.727 1.019 1.00 15.15 115 PHE A CA 1
ATOM 814 C C . PHE A 1 116 ? -6.730 68.551 0.040 1.00 16.03 115 PHE A C 1
ATOM 815 O O . PHE A 1 116 ? -7.778 67.977 -0.197 1.00 15.46 115 PHE A O 1
ATOM 823 N N . GLU A 1 117 ? -5.556 68.183 -0.479 1.00 14.97 116 GLU A N 1
ATOM 824 C CA . GLU A 1 117 ? -5.432 67.090 -1.447 1.00 16.42 116 GLU A CA 1
ATOM 825 C C . GLU A 1 117 ? -4.243 66.255 -1.058 1.00 17.28 116 GLU A C 1
ATOM 826 O O . GLU A 1 117 ? -3.159 66.818 -0.767 1.00 17.09 116 GLU A O 1
ATOM 832 N N . ILE A 1 118 ? -4.421 64.940 -1.016 1.00 15.10 117 ILE A N 1
ATOM 833 C CA . ILE A 1 118 ? -3.337 63.985 -0.694 1.00 14.82 117 ILE A CA 1
ATOM 834 C C . ILE A 1 118 ? -3.352 62.874 -1.761 1.00 17.84 117 ILE A C 1
ATOM 835 O O . ILE A 1 118 ? -4.338 62.175 -1.896 1.00 17.91 117 ILE A O 1
ATOM 840 N N . ASP A 1 119 ? -2.276 62.801 -2.540 1.00 15.59 118 ASP A N 1
ATOM 841 C CA . ASP A 1 119 ? -2.107 61.780 -3.604 1.00 15.91 118 ASP A CA 1
ATOM 842 C C . ASP A 1 119 ? -1.048 60.789 -3.144 1.00 17.96 118 ASP A C 1
ATOM 843 O O . ASP A 1 119 ? 0.055 61.169 -2.751 1.00 18.23 118 ASP A O 1
ATOM 848 N N . ILE A 1 120 ? -1.373 59.511 -3.242 1.00 15.45 119 ILE A N 1
ATOM 849 C CA . ILE A 1 120 ? -0.573 58.475 -2.639 1.00 14.92 119 ILE A CA 1
ATOM 850 C C . ILE A 1 120 ? -0.081 57.517 -3.727 1.00 15.98 119 ILE A C 1
ATOM 851 O O . ILE A 1 120 ? -0.875 57.044 -4.556 1.00 16.74 119 ILE A O 1
ATOM 856 N N . ILE A 1 121 ? 1.225 57.241 -3.714 1.00 14.65 120 ILE A N 1
ATOM 857 C CA . ILE A 1 121 ? 1.873 56.303 -4.641 1.00 16.25 120 ILE A CA 1
ATOM 858 C C . ILE A 1 121 ? 2.517 55.176 -3.847 1.00 16.38 120 ILE A C 1
ATOM 859 O O . ILE A 1 121 ? 3.503 55.384 -3.098 1.00 16.08 120 ILE A O 1
ATOM 864 N N . LEU A 1 122 ? 1.937 53.985 -3.993 1.00 15.98 121 LEU A N 1
ATOM 865 C CA . LEU A 1 122 ? 2.367 52.823 -3.204 1.00 16.29 121 LEU A CA 1
ATOM 866 C C . LEU A 1 122 ? 3.349 51.873 -3.874 1.00 17.73 121 LEU A C 1
ATOM 867 O O . LEU A 1 122 ? 4.002 51.063 -3.161 1.00 17.26 121 LEU A O 1
ATOM 872 N N . HIS A 1 123 ? 3.397 51.874 -5.211 1.00 16.94 122 HIS A N 1
ATOM 873 C CA . HIS A 1 123 ? 4.196 50.897 -5.968 1.00 16.26 122 HIS A CA 1
ATOM 874 C C . HIS A 1 123 ? 3.920 49.484 -5.458 1.00 17.80 122 HIS A C 1
ATOM 875 O O . HIS A 1 123 ? 4.838 48.715 -5.196 1.00 18.55 122 HIS A O 1
ATOM 882 N N . SER A 1 124 ? 2.646 49.141 -5.319 1.00 15.32 123 SER A N 1
ATOM 883 C CA . SER A 1 124 ? 2.243 47.904 -4.687 1.00 15.29 123 SER A CA 1
ATOM 884 C C . SER A 1 124 ? 1.872 46.847 -5.712 1.00 14.83 123 SER A C 1
ATOM 885 O O . SER A 1 124 ? 1.236 47.168 -6.705 1.00 17.77 123 SER A O 1
ATOM 888 N N . PRO A 1 125 ? 2.221 45.577 -5.462 1.00 14.43 124 PRO A N 1
ATOM 889 C CA . PRO A 1 125 ? 1.805 44.490 -6.337 1.00 15.66 124 PRO A CA 1
ATOM 890 C C . PRO A 1 125 ? 0.437 43.879 -5.994 1.00 16.25 124 PRO A C 1
ATOM 891 O O . PRO A 1 125 ? 0.086 42.823 -6.539 1.00 19.76 124 PRO A O 1
ATOM 895 N N . ASP A 1 126 ? -0.283 44.497 -5.058 1.00 15.70 125 ASP A N 1
ATOM 896 C CA . ASP A 1 126 ? -1.520 43.961 -4.506 1.00 14.65 125 ASP A CA 1
ATOM 897 C C . ASP A 1 126 ? -2.783 44.502 -5.181 1.00 14.82 125 ASP A C 1
ATOM 898 O O . ASP A 1 126 ? -2.710 45.489 -5.924 1.00 13.78 125 ASP A O 1
ATOM 903 N N . PRO A 1 127 ? -3.951 43.885 -4.907 1.00 13.76 126 PRO A N 1
ATOM 904 C CA . PRO A 1 127 ? -5.191 44.395 -5.468 1.00 14.74 126 PRO A CA 1
ATOM 905 C C . PRO A 1 127 ? -5.462 45.823 -5.047 1.00 15.18 126 PRO A C 1
ATOM 906 O O . PRO A 1 127 ? -5.133 46.238 -3.922 1.00 16.10 126 PRO A O 1
ATOM 910 N N . ILE A 1 128 ? -6.081 46.561 -5.952 1.00 15.40 127 ILE A N 1
ATOM 911 C CA . ILE A 1 128 ? -6.432 47.964 -5.669 1.00 16.08 127 ILE A CA 1
ATOM 912 C C . ILE A 1 128 ? -7.307 48.061 -4.400 1.00 15.03 127 ILE A C 1
ATOM 913 O O . ILE A 1 128 ? -7.108 48.960 -3.599 1.00 15.59 127 ILE A O 1
ATOM 918 N N A GLU A 1 129 ? -8.236 47.117 -4.236 0.50 16.20 128 GLU A N 1
ATOM 919 N N B GLU A 1 129 ? -8.248 47.156 -4.205 0.50 16.18 128 GLU A N 1
ATOM 920 C CA A GLU A 1 129 ? -9.145 47.063 -3.056 0.50 18.35 128 GLU A CA 1
ATOM 921 C CA B GLU A 1 129 ? -9.131 47.308 -3.039 0.50 17.94 128 GLU A CA 1
ATOM 922 C C A GLU A 1 129 ? -8.365 46.980 -1.732 0.50 17.72 128 GLU A C 1
ATOM 923 C C B GLU A 1 129 ? -8.324 47.065 -1.722 0.50 17.33 128 GLU A C 1
ATOM 924 O O A GLU A 1 129 ? -8.758 47.556 -0.704 0.50 17.34 128 GLU A O 1
ATOM 925 O O B GLU A 1 129 ? -8.626 47.693 -0.691 0.50 15.67 128 GLU A O 1
ATOM 936 N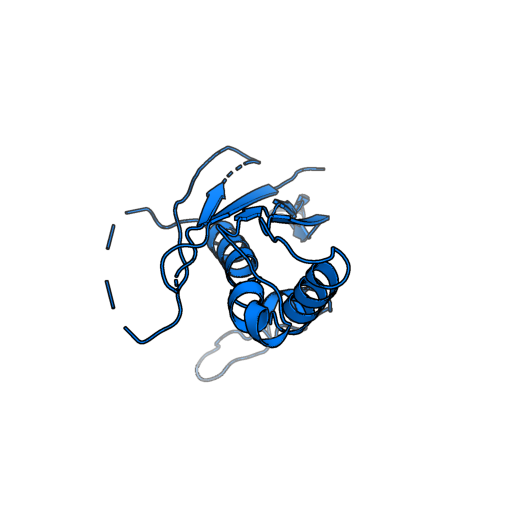 N . ALA A 1 130 ? -7.273 46.226 -1.764 1.00 14.63 129 ALA A N 1
ATOM 937 C CA . ALA A 1 130 ? -6.403 46.063 -0.586 1.00 16.67 129 ALA A CA 1
ATOM 938 C C . ALA A 1 130 ? -5.667 47.376 -0.266 1.00 14.81 129 ALA A C 1
ATOM 939 O O . ALA A 1 130 ? -5.479 47.772 0.910 1.00 14.95 129 ALA A O 1
ATOM 941 N N . GLN A 1 131 ? -5.223 48.045 -1.338 1.00 13.82 130 GLN A N 1
ATOM 942 C CA . GLN A 1 131 ? -4.539 49.334 -1.221 1.00 13.79 130 GLN A CA 1
ATOM 943 C C . GLN A 1 131 ? -5.492 50.398 -0.684 1.00 15.01 130 GLN A C 1
ATOM 944 O O . GLN A 1 131 ? -5.148 51.211 0.173 1.00 15.77 130 GLN A O 1
ATOM 950 N N . GLN A 1 132 ? -6.721 50.405 -1.192 1.00 15.60 131 GLN A N 1
ATOM 951 C CA . GLN A 1 132 ? -7.738 51.318 -0.676 1.00 15.99 131 GLN A CA 1
ATOM 952 C C . GLN A 1 132 ? -8.046 51.054 0.810 1.00 15.08 131 GLN A C 1
ATOM 953 O O . GLN A 1 132 ? -8.217 52.026 1.578 1.00 16.78 131 GLN A O 1
ATOM 959 N N . ALA A 1 133 ? -8.098 49.792 1.227 1.00 16.49 132 ALA A N 1
ATOM 960 C CA . ALA A 1 133 ? -8.356 49.439 2.644 1.00 14.81 132 ALA A CA 1
ATOM 961 C C . ALA A 1 133 ? -7.245 50.035 3.510 1.00 14.03 132 ALA A C 1
ATOM 962 O O . ALA A 1 133 ? -7.502 50.578 4.592 1.00 15.23 132 ALA A O 1
ATOM 964 N N . LEU A 1 134 ? -6.015 49.929 3.015 1.00 14.75 133 LEU A N 1
ATOM 965 C CA . LEU A 1 134 ? -4.838 50.467 3.757 1.00 14.36 133 LEU A CA 1
ATOM 966 C C . LEU A 1 134 ? -4.952 51.983 3.866 1.00 14.71 133 LEU A C 1
ATOM 967 O O . LEU A 1 134 ? -4.735 52.566 4.942 1.00 14.95 133 LEU A O 1
ATOM 972 N N . ILE A 1 135 ? -5.282 52.669 2.769 1.00 14.04 134 ILE A N 1
ATOM 973 C CA . ILE A 1 135 ? -5.447 54.127 2.831 1.00 15.33 134 ILE A CA 1
ATOM 974 C C . ILE A 1 135 ? -6.575 54.553 3.792 1.00 15.42 134 ILE A C 1
ATOM 975 O O . ILE A 1 135 ? -6.389 55.477 4.586 1.00 16.23 134 ILE A O 1
ATOM 980 N N . GLU A 1 136 ? -7.692 53.852 3.730 1.00 16.02 135 GLU A N 1
ATOM 981 C CA . GLU A 1 136 ? -8.812 54.115 4.662 1.00 19.26 135 GLU A CA 1
ATOM 982 C C . GLU A 1 136 ? -8.393 53.909 6.109 1.00 17.64 135 GLU A C 1
ATOM 983 O O . GLU A 1 136 ? -8.675 54.767 6.949 1.00 19.38 135 GLU A O 1
ATOM 989 N N . ALA A 1 137 ? -7.696 52.815 6.390 1.00 15.61 136 ALA A N 1
ATOM 990 C CA . ALA A 1 137 ? -7.210 52.543 7.751 1.00 16.00 136 ALA A CA 1
ATOM 991 C C . ALA A 1 137 ? -6.239 53.666 8.166 1.00 14.17 136 ALA A C 1
ATOM 992 O O . ALA A 1 137 ? -6.281 54.163 9.304 1.00 15.57 136 ALA A O 1
ATOM 994 N N . ALA A 1 138 ? -5.336 54.050 7.261 1.00 14.04 137 ALA A N 1
ATOM 995 C CA . ALA A 1 138 ? -4.359 55.096 7.562 1.00 15.37 137 ALA A CA 1
ATOM 996 C C . ALA A 1 138 ? -5.064 56.430 7.861 1.00 16.73 137 ALA A C 1
ATOM 997 O O . ALA A 1 138 ? -4.651 57.146 8.794 1.00 18.24 137 ALA A O 1
ATOM 999 N N . LYS A 1 139 ? -6.117 56.762 7.104 1.00 17.79 138 LYS A N 1
ATOM 1000 C CA . LYS A 1 139 ? -6.884 57.983 7.329 1.00 18.21 138 LYS A CA 1
ATOM 1001 C C . LYS A 1 139 ? -7.422 58.032 8.759 1.00 19.83 138 LYS A C 1
ATOM 1002 O O . LYS A 1 139 ? -7.327 59.077 9.445 1.00 19.56 138 LYS A O 1
ATOM 1008 N N . LYS A 1 140 ? -7.964 56.921 9.203 1.00 19.22 139 LYS A N 1
ATOM 1009 C CA . LYS A 1 140 ? -8.621 56.865 10.542 1.00 20.83 139 LYS A CA 1
ATOM 1010 C C . LYS A 1 140 ? -7.598 56.758 11.659 1.00 19.11 139 LYS A C 1
ATOM 1011 O O . LYS A 1 140 ? -7.851 57.163 12.792 1.00 21.20 139 LYS A O 1
ATOM 1017 N N . GLY A 1 141 ? -6.443 56.191 11.362 1.00 16.66 140 GLY A N 1
ATOM 1018 C CA . GLY A 1 141 ? -5.317 56.112 12.301 1.00 17.90 140 GLY A CA 1
ATOM 1019 C C . GLY A 1 141 ? -4.530 57.426 12.430 1.00 19.06 140 GLY A C 1
ATOM 1020 O O . GLY A 1 141 ? -3.762 57.641 13.370 1.00 22.87 140 GLY A O 1
ATOM 1021 N N . CYS A 1 142 ? -4.663 58.301 11.442 1.00 17.62 141 CYS A N 1
ATOM 1022 C CA . CYS A 1 142 ? -3.857 59.482 11.404 1.00 18.57 141 CYS A CA 1
ATOM 1023 C C . CYS A 1 142 ? -4.522 60.523 12.298 1.00 16.18 141 CYS A C 1
ATOM 1024 O O . CYS A 1 142 ? -5.591 61.048 11.975 1.00 18.10 141 CYS A O 1
ATOM 1027 N N . PHE A 1 143 ? -3.884 60.786 13.439 1.00 17.00 142 PHE A N 1
ATOM 1028 C CA . PHE A 1 143 ? -4.352 61.801 14.373 1.00 15.42 142 PHE A CA 1
ATOM 1029 C C . PHE A 1 143 ? -4.719 63.130 13.725 1.00 16.01 142 PHE A C 1
ATOM 1030 O O . PHE A 1 143 ? -5.744 63.730 14.051 1.00 16.98 142 PHE A O 1
ATOM 1038 N N . LEU A 1 144 ? -3.864 63.604 12.825 1.00 15.89 143 LEU A N 1
ATOM 1039 C CA . LEU A 1 144 ? -4.077 64.891 12.185 1.00 15.98 143 LEU A CA 1
ATOM 1040 C C . LEU A 1 144 ? -5.215 64.903 11.187 1.00 16.56 143 LEU A C 1
ATOM 1041 O O . LEU A 1 144 ? -5.992 65.867 11.139 1.00 16.90 143 LEU A O 1
ATOM 1046 N N . GLU A 1 145 ? -5.375 63.834 10.405 1.00 17.26 144 GLU A N 1
ATOM 1047 C CA . GLU A 1 145 ? -6.521 63.735 9.518 1.00 16.82 144 GLU A CA 1
ATOM 1048 C C . GLU A 1 145 ? -7.824 63.739 10.288 1.00 17.34 144 GLU A C 1
ATOM 1049 O O . GLU A 1 145 ? -8.787 64.421 9.904 1.00 17.44 144 GLU A O 1
ATOM 1055 N N . GLN A 1 146 ? -7.877 62.968 11.358 1.00 15.39 145 GLN A N 1
ATOM 1056 C CA . GLN A 1 146 ? -9.095 62.915 12.169 1.00 15.58 145 GLN A CA 1
ATOM 1057 C C . GLN A 1 146 ? -9.388 64.263 12.853 1.00 16.29 145 GLN A C 1
ATOM 1058 O O . GLN A 1 146 ? -10.549 64.637 13.038 1.00 18.10 145 GLN A O 1
ATOM 1064 N N . THR A 1 147 ? -8.346 64.992 13.211 1.00 13.76 146 THR A N 1
ATOM 1065 C CA . THR A 1 147 ? -8.471 66.350 13.776 1.00 15.03 146 THR A CA 1
ATOM 1066 C C . THR A 1 147 ? -9.090 67.276 12.721 1.00 15.74 146 THR A C 1
ATOM 1067 O O . THR A 1 147 ? -10.023 68.031 12.999 1.00 15.42 146 THR A O 1
ATOM 1071 N N . LEU A 1 148 ? -8.507 67.239 11.517 1.00 14.40 147 LEU A N 1
ATOM 1072 C CA . LEU A 1 148 ? -8.896 68.159 10.461 1.00 14.23 147 LEU A CA 1
ATOM 1073 C C . LEU A 1 148 ? -10.318 67.897 9.963 1.00 15.21 147 LEU A C 1
ATOM 1074 O O . LEU A 1 148 ? -10.939 68.779 9.365 1.00 15.80 147 LEU A O 1
ATOM 1079 N N . GLY A 1 149 ? -10.801 66.656 10.137 1.00 16.12 148 GLY A N 1
ATOM 1080 C CA . GLY A 1 149 ? -12.119 66.242 9.662 1.00 18.28 148 GLY A CA 1
ATOM 1081 C C . GLY A 1 149 ? -13.286 66.699 10.478 1.00 18.02 148 GLY A C 1
ATOM 1082 O O . GLY A 1 149 ? -14.453 66.452 10.091 1.00 19.40 148 GLY A O 1
ATOM 1083 N N . GLN A 1 150 ? -13.019 67.352 11.593 1.00 16.18 149 GLN A N 1
ATOM 1084 C CA . GLN A 1 150 ? -14.053 67.882 12.453 1.00 18.33 149 GLN A CA 1
ATOM 1085 C C . GLN A 1 150 ? -13.712 69.283 12.910 1.00 17.99 149 GLN A C 1
ATOM 1086 O O . GLN A 1 150 ? -12.551 69.651 12.943 1.00 17.46 149 GLN A O 1
ATOM 1092 N N . ALA A 1 151 ? -14.719 70.033 13.347 1.00 16.46 150 ALA A N 1
ATOM 1093 C CA . ALA A 1 151 ? -14.464 71.307 13.988 1.00 16.68 150 ALA A CA 1
ATOM 1094 C C . ALA A 1 151 ? -13.891 71.063 15.385 1.00 17.69 150 ALA A C 1
ATOM 1095 O O . ALA A 1 151 ? -14.342 70.147 16.119 1.00 20.45 150 ALA A O 1
ATOM 1097 N N . ASN A 1 152 ? -12.938 71.888 15.784 1.00 15.46 151 ASN A N 1
ATOM 1098 C CA . ASN A 1 152 ? -12.331 71.826 17.111 1.00 14.91 151 ASN A CA 1
ATOM 1099 C C . ASN A 1 152 ? -12.464 73.145 17.847 1.00 18.08 151 ASN A C 1
ATOM 1100 O O . ASN A 1 152 ? -12.424 74.189 17.223 1.00 21.83 151 ASN A O 1
ATOM 1105 N N . THR A 1 153 ? -12.609 73.090 19.149 1.00 16.33 152 THR A N 1
ATOM 1106 C CA . THR A 1 153 ? -12.598 74.297 19.987 1.00 16.95 152 THR A CA 1
ATOM 1107 C C . THR A 1 153 ? -11.231 74.428 20.615 1.00 20.30 152 THR A C 1
ATOM 1108 O O . THR A 1 153 ? -10.722 73.469 21.187 1.00 22.74 152 THR A O 1
ATOM 1112 N N . ILE A 1 154 ? -10.618 75.586 20.460 1.00 18.56 153 ILE A N 1
ATOM 1113 C CA . ILE A 1 154 ? -9.326 75.855 21.064 1.00 16.67 153 ILE A CA 1
ATOM 1114 C C . ILE A 1 154 ? -9.572 76.838 22.197 1.00 18.85 153 ILE A C 1
ATOM 1115 O O . ILE A 1 154 ? -10.094 77.946 21.952 1.00 21.61 153 ILE A O 1
ATOM 1120 N N . ARG A 1 155 ? -9.247 76.433 23.416 1.00 17.20 154 ARG A N 1
ATOM 1121 C CA . ARG A 1 155 ? -9.415 77.324 24.563 1.00 19.55 154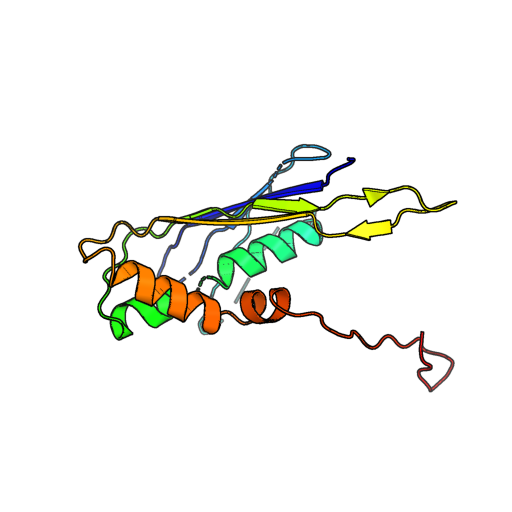 ARG A CA 1
ATOM 1122 C C . ARG A 1 155 ? -8.208 78.234 24.647 1.00 18.98 154 ARG A C 1
ATOM 1123 O O . ARG A 1 155 ? -7.087 77.754 24.794 1.00 20.20 154 ARG A O 1
ATOM 1131 N N . HIS A 1 156 ? -8.426 79.543 24.590 1.00 16.26 155 HIS A N 1
ATOM 1132 C CA . HIS A 1 156 ? -7.352 80.487 24.750 1.00 14.81 155 HIS A CA 1
ATOM 1133 C C . HIS A 1 156 ? -7.450 81.164 26.076 1.00 17.12 155 HIS A C 1
ATOM 1134 O O . HIS A 1 156 ? -8.544 81.557 26.478 1.00 18.39 155 HIS A O 1
ATOM 1141 N N . ARG A 1 157 ? -6.303 81.363 26.714 1.00 14.86 156 ARG A N 1
ATOM 1142 C CA . ARG A 1 157 ? -6.255 82.151 27.943 1.00 15.44 156 ARG A CA 1
ATOM 1143 C C . ARG A 1 157 ? -5.096 83.146 27.906 1.00 14.17 156 ARG A C 1
ATOM 1144 O O . ARG A 1 157 ? -4.087 82.931 27.243 1.00 15.62 156 ARG A O 1
ATOM 1152 N N . LEU A 1 158 ? -5.254 84.240 28.641 1.00 13.26 157 LEU A N 1
ATOM 1153 C CA . LEU A 1 158 ? -4.287 85.301 28.720 1.00 12.29 157 LEU A CA 1
ATOM 1154 C C . LEU A 1 158 ? -3.835 85.411 30.176 1.00 14.28 157 LEU A C 1
ATOM 1155 O O . LEU A 1 158 ? -4.688 85.495 31.086 1.00 14.17 157 LEU A O 1
ATOM 1160 N N A LYS A 1 159 ? -2.532 85.384 30.427 0.50 13.20 158 LYS A N 1
ATOM 1161 N N B LYS A 1 159 ? -2.533 85.447 30.428 0.50 13.83 158 LYS A N 1
ATOM 1162 C CA A LYS A 1 159 ? -2.036 85.610 31.782 0.50 12.73 158 LYS A CA 1
ATOM 1163 C CA B LYS A 1 159 ? -2.067 85.587 31.803 0.50 13.75 158 LYS A CA 1
ATOM 1164 C C A LYS A 1 159 ? -2.344 87.034 32.243 0.50 13.12 158 LYS A C 1
ATOM 1165 C C B LYS A 1 159 ? -2.194 87.016 32.334 0.50 13.64 158 LYS A C 1
ATOM 1166 O O A LYS A 1 159 ? -2.132 87.989 31.482 0.50 10.76 158 LYS A O 1
ATOM 1167 O O B LYS A 1 159 ? -1.658 87.968 31.752 0.50 11.09 158 LYS A O 1
ATOM 1178 N N . VAL A 1 160 ? -2.903 87.139 33.458 1.00 13.41 159 VAL A N 1
ATOM 1179 C CA . VAL A 1 160 ? -3.048 88.389 34.203 1.00 14.38 159 VAL A CA 1
ATOM 1180 C C . VAL A 1 160 ? -2.594 88.112 35.639 1.00 15.73 159 VAL A C 1
ATOM 1181 O O . VAL A 1 160 ? -3.242 87.359 36.382 1.00 15.86 159 VAL A O 1
ATOM 1185 N N . GLY A 1 161 ? -1.447 88.657 36.018 1.00 16.73 160 GLY A N 1
ATOM 1186 C CA . GLY A 1 161 ? -0.890 88.371 37.322 1.00 19.08 160 GLY A CA 1
ATOM 1187 C C . GLY A 1 161 ? -0.634 86.900 37.496 1.00 19.90 160 GLY A C 1
ATOM 1188 O O . GLY A 1 161 ? 0.038 86.280 36.662 1.00 21.38 160 GLY A O 1
ATOM 1189 N N . ASP A 1 162 ? -1.226 86.337 38.543 1.00 18.38 161 ASP A N 1
ATOM 1190 C CA . ASP A 1 162 ? -1.033 84.924 38.852 1.00 24.32 161 ASP A CA 1
ATOM 1191 C C . ASP A 1 162 ? -2.072 84.017 38.261 1.00 25.61 161 ASP A C 1
ATOM 1192 O O . ASP A 1 162 ? -2.138 82.829 38.612 1.00 29.27 161 ASP A O 1
ATOM 1197 N N . THR A 1 163 ? -2.921 84.549 37.399 1.00 19.62 162 THR A N 1
ATOM 1198 C CA . THR A 1 163 ? -3.993 83.748 36.905 1.00 19.06 162 THR A CA 1
ATOM 1199 C C . THR A 1 163 ? -4.089 83.878 35.394 1.00 18.00 162 THR A C 1
ATOM 1200 O O . THR A 1 163 ? -3.410 84.708 34.806 1.00 18.59 162 THR A O 1
ATOM 1204 N N . PHE A 1 164 ? -4.906 83.017 34.808 1.00 15.84 163 PHE A N 1
ATOM 1205 C CA . PHE A 1 164 ? -5.168 83.031 33.374 1.00 15.55 163 PHE A CA 1
ATOM 1206 C C . PHE A 1 164 ? -6.652 83.266 33.179 1.00 19.11 163 PHE A C 1
ATOM 1207 O O . PHE A 1 164 ? -7.487 82.554 33.783 1.00 22.28 163 PHE A O 1
ATOM 1215 N N . ILE A 1 165 ? -6.996 84.269 32.391 1.00 17.16 164 ILE A N 1
ATOM 1216 C CA . ILE A 1 165 ? -8.383 84.582 32.086 1.00 17.62 164 ILE A CA 1
ATOM 1217 C C . ILE A 1 165 ? -8.692 8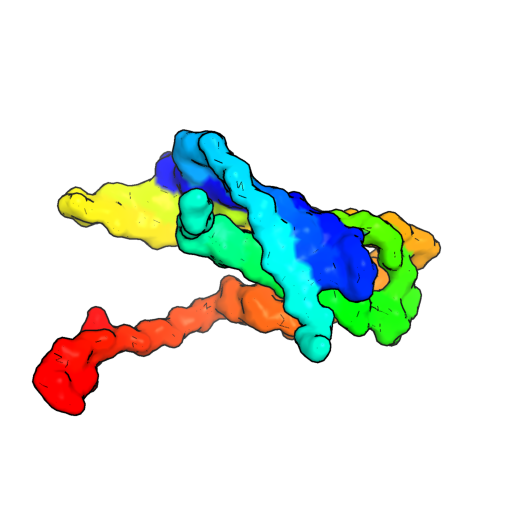4.201 30.645 1.00 19.12 164 ILE A C 1
ATOM 1218 O O . ILE A 1 165 ? -7.803 84.086 29.795 1.00 16.27 164 ILE A O 1
ATOM 1223 N N . ASP A 1 166 ? -9.966 83.995 30.341 1.00 20.64 165 ASP A N 1
ATOM 1224 C CA . ASP A 1 166 ? -10.335 83.585 28.987 1.00 22.37 165 ASP A CA 1
ATOM 1225 C C . ASP A 1 166 ? -10.079 84.696 27.992 1.00 20.98 165 ASP A C 1
ATOM 1226 O O . ASP A 1 166 ? -10.225 85.857 28.315 1.00 21.89 165 ASP A O 1
ATOM 1231 N N . ALA A 1 167 ? -9.633 84.341 26.779 1.00 20.84 166 ALA A N 1
ATOM 1232 C CA . ALA A 1 167 ? -9.247 85.333 25.760 1.00 25.13 166 ALA A CA 1
ATOM 1233 C C . ALA A 1 167 ? -9.619 84.922 24.332 1.00 29.70 166 ALA A C 1
ATOM 1234 O O . ALA A 1 167 ? -9.409 85.732 23.409 1.00 34.84 166 ALA A O 1
#

Secondary structure (DSSP, 8-state):
-EEEEEEEEEEE----EEEEE--BSS---EEEEE-----PPPHHHHHHHHHHHH--HHHHHTTTTT----S-EEEEEEEEEEEEETTEEEEEEEEEEEEEE----S-HHHHHHHHHHHHHH-HHHHHHTS------EEEETTEEEE-

Nearest PDB structures (foldseek):
  3cje-assembly1_A-2  TM=1.005E+00  e=1.714E-27  Jannaschia sp. CCS1
  8alo-assembly1_B  TM=3.094E-01  e=1.084E-01  Vibrio cholerae
  8soj-assembly1_B  TM=2.057E-01  e=1.612E-01  Enterovirus A71
  7vyx-assembly2_B  TM=3.527E-01  e=2.067E+00  Parasutterella muris
  7vyx-assembly1_A  TM=3.274E-01  e=2.904E+00  Parasutterella muris

Organism: Jannaschia sp. (strain CCS1) (NCBI:txid290400)

Solvent-accessible surface area: 9982 Å² total

CATH classification: 3.30.300.20